Protein AF-A0A552Q6B4-F1 (afdb_monomer_lite)

pLDDT: mean 90.65, std 6.98, range [64.62, 97.31]

Structure (mmCIF, N/CA/C/O backbone):
data_AF-A0A552Q6B4-F1
#
_entry.id   AF-A0A552Q6B4-F1
#
loop_
_atom_site.group_PDB
_atom_site.id
_atom_site.type_symbol
_atom_site.label_atom_id
_atom_site.label_alt_id
_atom_site.label_comp_id
_atom_site.label_asym_id
_atom_site.label_entity_id
_atom_site.label_seq_id
_atom_site.pdbx_PDB_ins_code
_atom_site.Cartn_x
_atom_site.Cartn_y
_atom_site.Cartn_z
_atom_site.occupancy
_atom_site.B_iso_or_equiv
_atom_site.auth_seq_id
_atom_site.auth_comp_id
_atom_site.auth_asym_id
_atom_site.auth_atom_id
_atom_site.pdbx_PDB_model_num
ATOM 1 N N . MET A 1 1 ? -0.897 -23.228 25.468 1.00 64.62 1 MET A N 1
ATOM 2 C CA . MET A 1 1 ? -0.376 -21.957 24.921 1.00 64.62 1 MET A CA 1
ATOM 3 C C . MET A 1 1 ? -1.375 -20.873 25.272 1.00 64.62 1 MET A C 1
ATOM 5 O O . MET A 1 1 ? -2.518 -20.987 24.855 1.00 64.62 1 MET A O 1
ATOM 9 N N . ILE A 1 2 ? -0.991 -19.901 26.097 1.00 69.81 2 ILE A N 1
ATOM 10 C CA . ILE A 1 2 ? -1.853 -18.754 26.408 1.00 69.81 2 ILE A CA 1
ATOM 11 C C . ILE A 1 2 ? -1.588 -17.708 25.322 1.00 69.81 2 ILE A C 1
ATOM 13 O O . ILE A 1 2 ? -0.449 -17.273 25.173 1.00 69.81 2 ILE A O 1
ATOM 17 N N . VAL A 1 3 ? -2.610 -17.353 24.541 1.00 74.62 3 VAL A N 1
ATOM 18 C CA . VAL A 1 3 ? -2.548 -16.253 23.568 1.00 74.62 3 VAL A CA 1
ATOM 19 C C . VAL A 1 3 ? -3.280 -15.067 24.175 1.00 74.62 3 VAL A C 1
ATOM 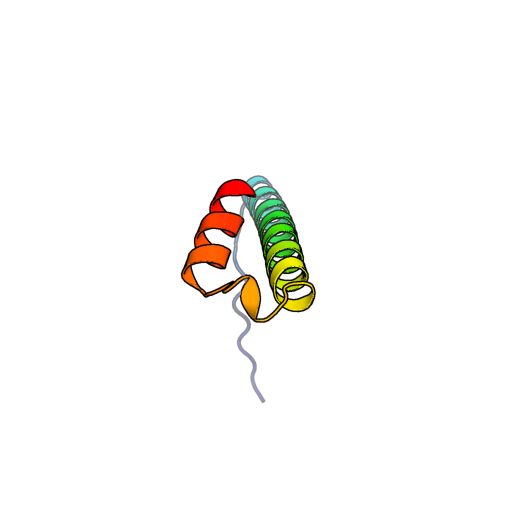21 O O . VAL A 1 3 ? -4.465 -15.159 24.487 1.00 74.62 3 VAL A O 1
ATOM 24 N N . LEU A 1 4 ? -2.562 -13.964 24.372 1.00 79.62 4 LEU A N 1
ATOM 25 C CA . LEU A 1 4 ? -3.147 -12.694 24.782 1.00 79.62 4 LEU A CA 1
ATOM 26 C C . LEU A 1 4 ? -3.464 -11.894 23.517 1.00 79.62 4 LEU A C 1
ATOM 28 O O . LEU A 1 4 ? -2.567 -11.332 22.893 1.00 79.62 4 LEU A O 1
ATOM 32 N N . GLU A 1 5 ? -4.735 -11.873 23.121 1.00 82.56 5 GLU A N 1
ATOM 33 C CA . GLU A 1 5 ? -5.202 -11.027 22.023 1.00 82.56 5 GLU A CA 1
ATOM 34 C C . GLU A 1 5 ? -5.624 -9.663 22.563 1.00 82.56 5 GLU A C 1
ATOM 36 O O . GLU A 1 5 ? -6.592 -9.550 23.317 1.00 82.56 5 GLU A O 1
ATOM 41 N N . MET A 1 6 ? -4.928 -8.610 22.138 1.00 81.50 6 MET A N 1
ATOM 42 C CA . MET A 1 6 ? -5.388 -7.240 22.339 1.00 81.50 6 MET A CA 1
ATOM 43 C C . MET A 1 6 ? -6.011 -6.737 21.040 1.00 81.50 6 MET A C 1
ATOM 45 O O . MET A 1 6 ? -5.340 -6.643 20.012 1.00 81.50 6 MET A O 1
ATOM 49 N N . ARG A 1 7 ? -7.311 -6.433 21.076 1.00 82.88 7 ARG A N 1
ATOM 50 C CA . ARG A 1 7 ? -8.043 -5.885 19.928 1.00 82.88 7 ARG A CA 1
ATOM 51 C C . ARG A 1 7 ? -8.024 -4.365 19.973 1.00 82.88 7 ARG A C 1
ATOM 53 O O . ARG A 1 7 ? -8.096 -3.771 21.047 1.00 82.88 7 ARG A O 1
ATOM 60 N N . ALA A 1 8 ? -7.961 -3.736 18.804 1.00 84.88 8 ALA A N 1
ATOM 61 C CA . ALA A 1 8 ? -8.120 -2.293 18.706 1.00 84.88 8 ALA A CA 1
ATOM 62 C C . ALA A 1 8 ? -9.549 -1.907 19.121 1.00 84.88 8 ALA A C 1
ATOM 64 O O . ALA A 1 8 ? -10.522 -2.402 18.552 1.00 84.88 8 ALA A O 1
ATOM 65 N N . VAL A 1 9 ? -9.678 -1.027 20.114 1.00 91.44 9 VAL A N 1
ATOM 66 C CA . VAL A 1 9 ? -10.968 -0.455 20.516 1.00 91.44 9 VAL A CA 1
ATOM 67 C C . VAL A 1 9 ? -11.168 0.828 19.722 1.00 91.44 9 VAL A C 1
ATOM 69 O O . VAL A 1 9 ? -10.482 1.822 19.954 1.00 91.44 9 VAL A O 1
ATOM 72 N N . VAL A 1 10 ? -12.081 0.792 18.756 1.00 92.31 10 VAL A N 1
ATOM 73 C CA . VAL A 1 10 ? -12.320 1.892 17.814 1.00 92.31 10 VAL A CA 1
ATOM 74 C C . VAL A 1 10 ? -13.799 2.259 17.769 1.00 92.31 10 VAL A C 1
ATOM 76 O O . VAL A 1 10 ? -14.674 1.419 17.972 1.00 92.31 10 VAL A O 1
ATOM 79 N N . LYS A 1 11 ? -14.095 3.529 17.485 1.00 96.00 11 LYS A N 1
A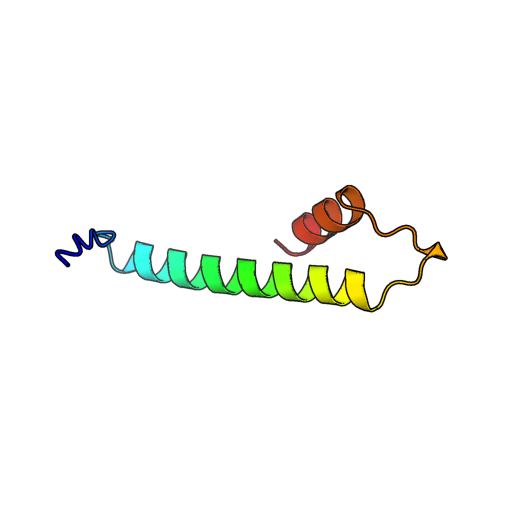TOM 80 C CA . LYS A 1 11 ? -15.466 3.976 17.198 1.00 96.00 11 LYS A CA 1
ATOM 81 C C . LYS A 1 11 ? -15.926 3.418 15.839 1.00 96.00 11 LYS A C 1
ATOM 83 O O . LYS A 1 11 ? -15.083 3.207 14.966 1.00 96.00 11 LYS A O 1
ATOM 88 N N . PRO A 1 12 ? -17.240 3.269 15.587 1.00 94.31 12 PRO A N 1
ATOM 89 C CA . PRO A 1 12 ? -17.745 2.772 14.300 1.00 94.31 12 PRO A CA 1
ATOM 90 C C . PRO A 1 12 ? -17.235 3.551 13.073 1.00 94.31 12 PRO A C 1
ATOM 92 O O . PRO A 1 12 ? -16.909 2.958 12.044 1.00 94.31 12 PRO A O 1
ATOM 95 N N . SER A 1 13 ? -17.086 4.875 13.195 1.00 95.56 13 SER A N 1
ATOM 96 C CA . SER A 1 13 ? -16.519 5.722 12.135 1.00 95.56 13 SER A CA 1
ATOM 97 C C . SER A 1 13 ? -15.042 5.428 11.860 1.00 95.56 13 SER A C 1
ATOM 99 O O . SER A 1 13 ? -14.618 5.420 10.709 1.00 95.56 13 SER A O 1
ATOM 101 N N . GLN A 1 14 ? -14.263 5.140 12.904 1.00 94.62 14 GLN A N 1
ATOM 102 C CA . GLN A 1 14 ? -12.855 4.763 12.781 1.00 94.62 14 GLN A CA 1
ATOM 103 C C . GLN A 1 14 ? -12.710 3.366 12.175 1.00 94.62 14 GLN A C 1
ATOM 105 O O . GLN A 1 14 ? -11.837 3.172 11.341 1.00 94.62 14 GLN A O 1
ATOM 110 N N . CYS A 1 15 ? -13.584 2.422 12.539 1.00 95.06 15 CYS A N 1
ATOM 111 C CA . CYS A 1 15 ? -13.625 1.092 11.926 1.00 95.06 15 CYS A CA 1
ATOM 112 C C . CYS A 1 15 ? -13.834 1.196 10.409 1.00 95.06 15 CYS A C 1
ATOM 114 O O . CYS A 1 15 ? -13.048 0.656 9.641 1.00 95.06 15 CYS A O 1
ATOM 116 N N . SER A 1 16 ? -14.821 1.994 9.989 1.00 96.06 16 SER A N 1
ATOM 117 C CA . SER A 1 16 ? -15.111 2.219 8.566 1.00 96.06 16 SER A CA 1
ATOM 118 C C . SER A 1 16 ? -13.935 2.880 7.837 1.00 96.06 16 SER A C 1
ATOM 120 O O . SER A 1 16 ? -13.576 2.473 6.737 1.00 96.06 16 SER A O 1
ATOM 122 N N . ALA A 1 17 ? -13.293 3.875 8.461 1.00 96.06 17 ALA A N 1
ATOM 123 C CA . ALA A 1 17 ? -12.117 4.531 7.890 1.00 96.06 17 ALA A CA 1
ATOM 124 C C . ALA A 1 17 ? -10.914 3.579 7.762 1.00 96.06 17 ALA A C 1
ATOM 126 O O . ALA A 1 17 ? -10.176 3.652 6.782 1.00 96.06 17 ALA A O 1
ATOM 127 N N . ILE A 1 18 ? -10.722 2.679 8.732 1.00 96.12 18 ILE A N 1
ATOM 128 C CA . ILE A 1 18 ? -9.676 1.651 8.690 1.00 96.12 18 ILE A CA 1
ATOM 129 C C . ILE A 1 18 ? -9.959 0.653 7.566 1.00 96.12 18 ILE A C 1
ATOM 131 O O . ILE A 1 18 ? -9.050 0.352 6.797 1.00 96.12 18 ILE A O 1
ATOM 135 N N . ASP A 1 19 ? -11.197 0.176 7.433 1.00 96.12 19 ASP A N 1
ATOM 136 C CA . ASP A 1 19 ? -11.573 -0.768 6.378 1.00 96.12 19 ASP A CA 1
ATOM 137 C C . ASP A 1 19 ? -11.345 -0.175 4.981 1.00 96.12 19 ASP A C 1
ATOM 139 O O . ASP A 1 19 ? -10.759 -0.829 4.113 1.00 96.12 19 ASP A O 1
ATOM 143 N N . GLU A 1 20 ? -11.723 1.088 4.775 1.00 96.81 20 GLU A N 1
ATOM 144 C CA . GLU A 1 20 ? -11.458 1.800 3.523 1.00 96.81 20 GLU A CA 1
ATOM 145 C C . GLU A 1 20 ? -9.958 2.019 3.292 1.00 96.81 20 GLU A C 1
ATOM 147 O O . GLU A 1 20 ? -9.459 1.758 2.198 1.00 96.81 20 GLU A O 1
ATOM 152 N N . ALA A 1 21 ? -9.195 2.392 4.324 1.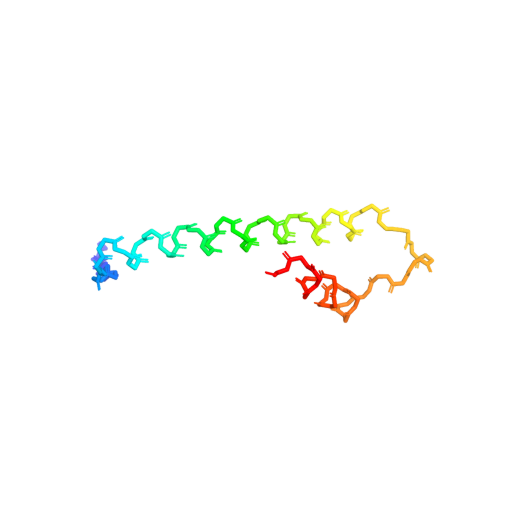00 96.69 21 ALA A N 1
ATOM 153 C CA . ALA A 1 21 ? -7.743 2.517 4.212 1.00 96.69 21 ALA A CA 1
ATOM 154 C C . ALA A 1 21 ? -7.076 1.182 3.833 1.00 96.69 21 ALA A C 1
ATOM 156 O O . ALA A 1 21 ? -6.193 1.153 2.973 1.00 96.69 21 ALA A O 1
ATOM 157 N N . ILE A 1 22 ? -7.519 0.064 4.419 1.00 96.81 22 ILE A N 1
ATOM 158 C CA . ILE A 1 22 ? -7.023 -1.277 4.085 1.00 96.81 22 ILE A CA 1
ATOM 159 C C . ILE A 1 22 ? -7.325 -1.604 2.620 1.00 96.81 22 ILE A C 1
ATOM 161 O O . ILE A 1 22 ? -6.427 -2.061 1.908 1.00 96.81 22 ILE A O 1
ATOM 165 N N . ARG A 1 23 ? -8.553 -1.350 2.150 1.00 97.25 23 ARG A N 1
ATOM 166 C CA . ARG A 1 23 ? -8.946 -1.579 0.748 1.00 97.25 23 ARG A CA 1
ATOM 167 C C . ARG A 1 23 ? -8.096 -0.759 -0.218 1.00 97.25 23 ARG A C 1
ATOM 169 O O . ARG A 1 23 ? -7.565 -1.315 -1.181 1.00 97.25 23 ARG A O 1
ATOM 176 N N . THR A 1 24 ? -7.897 0.524 0.072 1.00 96.94 24 THR A N 1
ATOM 177 C CA . THR A 1 24 ? -7.070 1.423 -0.742 1.00 96.94 24 THR A CA 1
ATOM 178 C C . THR A 1 24 ? -5.618 0.954 -0.795 1.00 96.94 24 THR A C 1
ATOM 180 O O . THR A 1 24 ? -5.052 0.809 -1.879 1.00 96.94 24 THR A O 1
ATOM 183 N N . VAL A 1 25 ? -5.014 0.603 0.345 1.00 96.44 25 VAL A N 1
ATOM 184 C CA . VAL A 1 25 ? -3.629 0.102 0.380 1.00 96.44 25 VAL A CA 1
ATOM 185 C C . VAL A 1 25 ? -3.493 -1.229 -0.363 1.00 96.44 25 VAL A C 1
ATOM 187 O O . VAL A 1 25 ? -2.515 -1.432 -1.085 1.00 96.44 25 VAL A O 1
ATOM 190 N N . GLN A 1 26 ? -4.468 -2.133 -0.238 1.00 96.88 26 GLN A N 1
ATOM 191 C CA . GLN A 1 26 ? -4.482 -3.383 -1.002 1.00 96.88 26 GLN A CA 1
ATOM 192 C C . GLN A 1 26 ? -4.555 -3.120 -2.509 1.00 96.88 26 GLN A C 1
ATOM 194 O O . GLN A 1 26 ? -3.809 -3.746 -3.264 1.00 96.88 26 GLN A O 1
ATOM 199 N N . PHE A 1 27 ? -5.395 -2.179 -2.948 1.00 97.31 27 PHE A N 1
ATOM 200 C CA . PHE A 1 27 ? -5.483 -1.771 -4.348 1.00 97.31 27 PHE A CA 1
ATOM 201 C C . PHE A 1 27 ? -4.148 -1.224 -4.866 1.00 97.31 27 PHE A C 1
ATOM 203 O O . PHE A 1 27 ? -3.619 -1.748 -5.852 1.00 97.31 27 PHE A O 1
ATOM 210 N N . ILE A 1 28 ? -3.570 -0.236 -4.173 1.00 96.31 28 ILE A N 1
ATOM 211 C CA . ILE A 1 28 ? -2.296 0.394 -4.551 1.00 96.31 28 ILE A CA 1
ATOM 212 C C . ILE A 1 28 ? -1.192 -0.661 -4.639 1.00 96.31 28 ILE A C 1
ATOM 214 O O . ILE A 1 28 ? -0.490 -0.751 -5.647 1.00 96.31 28 ILE A O 1
ATOM 218 N N . ARG A 1 29 ? -1.078 -1.520 -3.617 1.00 95.12 29 ARG A N 1
ATOM 219 C CA . ARG A 1 29 ? -0.086 -2.599 -3.584 1.00 95.12 29 ARG A CA 1
ATOM 220 C C . ARG A 1 29 ? -0.265 -3.558 -4.755 1.00 95.12 29 ARG A C 1
ATOM 222 O O . ARG A 1 29 ? 0.713 -3.888 -5.418 1.00 95.12 29 ARG A O 1
ATOM 229 N N . ASN A 1 30 ? -1.491 -4.004 -5.025 1.00 96.44 30 ASN A N 1
ATOM 230 C CA . ASN A 1 30 ? -1.757 -4.950 -6.108 1.00 96.44 30 ASN A CA 1
ATOM 231 C C . ASN A 1 30 ? -1.421 -4.341 -7.478 1.00 96.44 30 ASN A C 1
ATOM 233 O O . ASN A 1 30 ? -0.861 -5.030 -8.329 1.00 96.44 30 ASN A O 1
ATOM 237 N N . LYS A 1 31 ? -1.698 -3.047 -7.682 1.00 95.38 31 LYS A N 1
ATOM 238 C CA . LYS A 1 31 ? -1.311 -2.324 -8.900 1.00 95.38 31 LYS A CA 1
ATOM 239 C C . LYS A 1 31 ? 0.202 -2.177 -9.028 1.00 95.38 31 LYS A C 1
ATOM 241 O O . LYS A 1 31 ? 0.736 -2.473 -10.093 1.00 95.38 31 LYS A O 1
ATOM 246 N N . ALA A 1 32 ? 0.895 -1.783 -7.960 1.00 94.38 32 ALA A N 1
ATOM 247 C CA . ALA A 1 32 ? 2.351 -1.651 -7.960 1.00 94.38 32 ALA A CA 1
ATOM 248 C C . ALA A 1 32 ? 3.050 -2.995 -8.227 1.00 94.38 32 ALA A C 1
ATOM 250 O O . ALA A 1 32 ? 3.978 -3.062 -9.030 1.00 94.38 32 ALA A O 1
ATOM 251 N N . LEU A 1 33 ? 2.565 -4.082 -7.619 1.00 93.56 33 LEU A N 1
ATOM 252 C CA . LEU A 1 33 ? 3.068 -5.431 -7.884 1.00 93.56 33 LEU A CA 1
ATOM 253 C C . LEU A 1 33 ? 2.810 -5.859 -9.327 1.00 93.56 33 LEU A C 1
ATOM 255 O O . LEU A 1 33 ? 3.696 -6.429 -9.956 1.00 93.56 33 LEU A O 1
ATOM 259 N N . ARG A 1 34 ? 1.620 -5.574 -9.870 1.00 95.19 34 ARG A N 1
ATOM 260 C CA . ARG A 1 34 ? 1.305 -5.893 -11.265 1.00 95.19 34 ARG A CA 1
ATOM 261 C C . ARG A 1 34 ? 2.228 -5.153 -12.230 1.00 95.19 34 ARG A C 1
ATOM 263 O O . ARG A 1 34 ? 2.788 -5.790 -13.112 1.00 95.19 34 ARG A O 1
ATOM 270 N N . LEU A 1 35 ? 2.442 -3.856 -12.004 1.00 93.31 35 LEU A N 1
ATOM 271 C CA . LEU A 1 35 ? 3.390 -3.050 -12.773 1.00 93.31 35 LEU A CA 1
ATOM 272 C C . LEU A 1 35 ? 4.799 -3.652 -12.733 1.00 93.31 35 LEU A C 1
ATOM 274 O O . LEU A 1 35 ? 5.445 -3.750 -13.766 1.00 93.31 35 LEU A O 1
ATOM 278 N N . TRP A 1 36 ? 5.264 -4.083 -11.558 1.00 92.38 36 TRP A N 1
ATOM 279 C CA . TRP A 1 36 ? 6.585 -4.694 -11.421 1.00 92.38 36 TRP A CA 1
ATOM 280 C C . TRP A 1 36 ? 6.703 -6.042 -12.144 1.00 92.38 36 TRP A C 1
ATOM 282 O O . TRP A 1 36 ? 7.729 -6.308 -12.761 1.00 92.38 36 TRP A O 1
ATOM 292 N N . MET A 1 37 ? 5.662 -6.879 -12.093 1.00 92.88 37 MET A N 1
ATOM 293 C CA . MET A 1 37 ? 5.650 -8.182 -12.771 1.00 92.88 37 MET A CA 1
ATOM 294 C C . MET A 1 37 ? 5.578 -8.064 -14.296 1.00 92.88 37 MET A C 1
ATOM 296 O O . MET A 1 37 ? 6.181 -8.876 -14.992 1.00 92.88 37 MET A O 1
ATOM 300 N N . ASP A 1 38 ? 4.827 -7.086 -14.808 1.00 94.31 38 ASP A N 1
ATOM 301 C CA . ASP A 1 38 ? 4.645 -6.888 -16.250 1.00 94.31 38 ASP A CA 1
ATOM 302 C C . ASP A 1 38 ? 5.806 -6.100 -16.892 1.00 94.31 38 ASP A C 1
ATOM 304 O O . ASP A 1 38 ? 5.945 -6.093 -18.116 1.00 94.31 38 ASP A O 1
ATOM 308 N N . ALA A 1 39 ? 6.639 -5.433 -16.088 1.00 91.50 39 ALA A N 1
ATOM 309 C CA . ALA A 1 39 ? 7.751 -4.625 -16.573 1.00 91.50 39 ALA A CA 1
ATOM 310 C C . ALA A 1 39 ? 8.902 -5.472 -17.125 1.00 91.50 39 ALA A C 1
ATOM 312 O O . ALA A 1 39 ? 9.313 -6.483 -16.547 1.00 91.50 39 ALA A O 1
ATOM 313 N N . LYS A 1 40 ? 9.486 -5.010 -18.231 1.00 89.88 40 LYS A N 1
ATOM 314 C CA . LYS A 1 40 ? 10.701 -5.597 -18.792 1.00 89.88 40 LYS A CA 1
ATOM 315 C C . LYS A 1 40 ? 11.931 -5.081 -18.057 1.00 89.88 40 LYS A C 1
ATOM 317 O O . LYS A 1 40 ? 11.921 -4.050 -17.386 1.00 89.88 40 LYS A O 1
ATOM 322 N N . ARG A 1 41 ? 13.051 -5.783 -18.234 1.00 79.69 41 ARG A N 1
ATOM 323 C CA . ARG A 1 41 ? 14.326 -5.404 -17.611 1.00 79.69 41 ARG A CA 1
ATOM 324 C C . ARG A 1 41 ? 14.837 -4.049 -18.116 1.00 79.69 41 ARG A C 1
ATOM 326 O O . ARG A 1 41 ? 15.526 -3.349 -17.375 1.00 79.69 41 ARG A O 1
ATOM 333 N N . GLU A 1 42 ? 14.473 -3.666 -19.340 1.00 84.44 42 GLU A N 1
ATOM 334 C CA . GLU A 1 42 ? 14.819 -2.370 -19.933 1.00 84.44 42 GLU A CA 1
ATOM 335 C C . GLU A 1 42 ? 14.055 -1.191 -19.307 1.00 84.44 42 GLU A C 1
ATOM 337 O O . GLU A 1 42 ? 14.581 -0.078 -19.298 1.00 84.44 42 GLU A O 1
ATOM 342 N N . ASP A 1 43 ? 12.871 -1.435 -18.729 1.00 85.62 43 ASP A N 1
ATOM 343 C CA . ASP A 1 43 ? 12.011 -0.398 -18.136 1.00 85.62 43 ASP A CA 1
ATOM 344 C C . ASP A 1 43 ? 12.576 0.149 -16.816 1.00 85.62 43 ASP A C 1
ATOM 346 O O . ASP A 1 43 ? 12.122 1.179 -16.320 1.00 85.62 43 ASP A O 1
ATOM 350 N N . LYS A 1 44 ? 13.583 -0.532 -16.242 1.00 84.88 44 LYS A N 1
ATOM 351 C CA . LYS A 1 44 ? 14.296 -0.132 -15.016 1.00 84.88 44 LYS A CA 1
ATOM 352 C C . LYS A 1 44 ? 13.349 0.235 -13.863 1.00 84.88 44 LYS A C 1
ATOM 354 O O . LYS A 1 44 ? 13.640 1.146 -13.090 1.00 84.88 44 LYS A O 1
ATOM 359 N N . ILE A 1 45 ? 12.235 -0.493 -13.723 1.00 90.00 45 ILE A N 1
ATOM 360 C CA . ILE A 1 45 ? 11.315 -0.326 -12.594 1.00 90.00 45 ILE A CA 1
ATOM 361 C C . ILE A 1 45 ? 12.040 -0.728 -11.307 1.00 90.00 45 ILE A C 1
ATOM 363 O O . ILE A 1 45 ? 12.270 -1.905 -11.029 1.00 90.00 45 ILE A O 1
ATOM 367 N N . ASP A 1 46 ? 12.398 0.278 -10.520 1.00 87.69 46 ASP A N 1
ATOM 368 C CA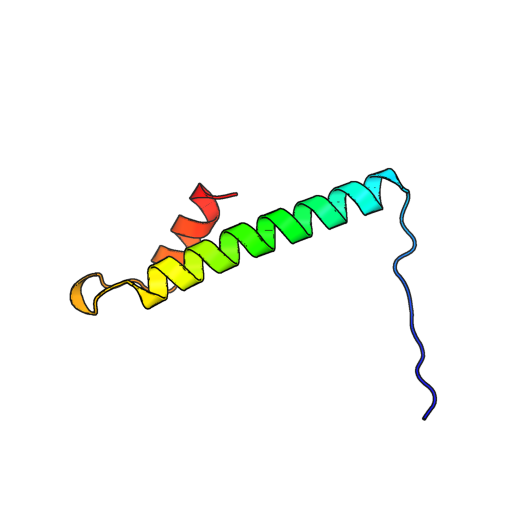 . ASP A 1 46 ? 13.066 0.133 -9.236 1.00 87.69 46 ASP A CA 1
ATOM 369 C C . ASP A 1 46 ? 12.149 0.537 -8.068 1.00 87.69 46 ASP A C 1
ATOM 371 O O . ASP A 1 46 ? 10.995 0.946 -8.235 1.00 87.69 46 ASP A O 1
ATOM 375 N N . LYS A 1 47 ? 12.673 0.439 -6.843 1.00 88.25 47 LYS A N 1
ATOM 376 C CA . LYS A 1 47 ? 11.927 0.789 -5.625 1.00 88.25 47 LYS A CA 1
ATOM 377 C C . LYS A 1 47 ? 11.435 2.244 -5.607 1.00 88.25 47 LYS A C 1
ATOM 379 O O . LYS A 1 47 ? 10.384 2.519 -5.034 1.00 88.25 47 LYS A O 1
ATOM 384 N N . TYR A 1 48 ? 12.169 3.171 -6.226 1.00 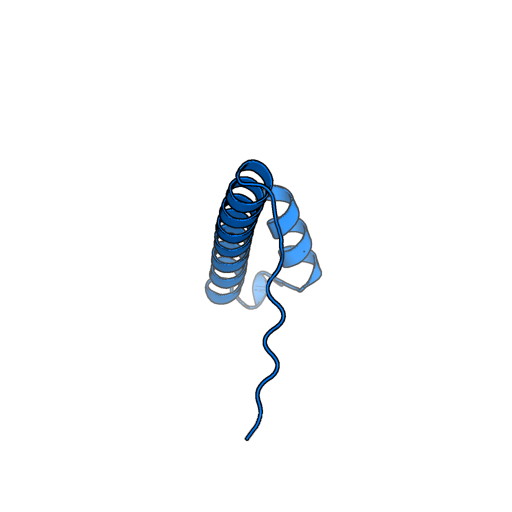91.81 48 TYR A N 1
ATOM 385 C CA . TYR A 1 48 ? 11.798 4.588 -6.266 1.00 91.81 48 TYR A CA 1
ATOM 386 C C . TYR A 1 48 ? 10.681 4.842 -7.279 1.00 91.81 48 TYR A C 1
ATOM 388 O O . TYR A 1 48 ? 9.774 5.629 -7.013 1.00 91.81 48 TYR A O 1
ATOM 396 N N . SER A 1 49 ? 10.710 4.136 -8.406 1.00 90.06 49 SER A N 1
ATOM 397 C CA . SER A 1 49 ? 9.665 4.168 -9.429 1.00 90.06 49 SER A CA 1
ATOM 398 C C . SER A 1 49 ? 8.346 3.627 -8.880 1.00 90.06 49 SER A C 1
ATOM 400 O O . SER A 1 49 ? 7.307 4.268 -9.027 1.00 90.06 49 SER A O 1
ATOM 402 N N . LEU A 1 50 ? 8.397 2.508 -8.148 1.00 91.56 50 LEU A N 1
ATOM 403 C CA . LEU A 1 50 ? 7.227 1.953 -7.464 1.00 91.56 50 LEU A CA 1
ATOM 404 C C . LEU A 1 50 ? 6.700 2.884 -6.366 1.00 91.56 50 LEU A C 1
ATOM 406 O O . LEU A 1 50 ? 5.492 3.054 -6.252 1.00 91.56 50 LEU A O 1
ATOM 410 N N . ASN A 1 51 ? 7.574 3.537 -5.593 1.00 92.06 51 ASN A N 1
ATOM 411 C CA . ASN A 1 51 ? 7.148 4.508 -4.583 1.00 92.06 51 ASN A CA 1
ATOM 412 C C . ASN A 1 51 ? 6.416 5.712 -5.205 1.00 92.06 51 ASN A C 1
ATOM 414 O O . ASN A 1 51 ? 5.336 6.072 -4.738 1.00 92.06 51 ASN A O 1
ATOM 418 N N . LYS A 1 52 ? 6.952 6.278 -6.296 1.00 92.50 52 LYS A N 1
ATOM 419 C CA . LYS A 1 52 ? 6.282 7.345 -7.058 1.00 92.50 52 LYS A CA 1
ATOM 420 C C . LYS A 1 52 ? 4.939 6.880 -7.614 1.00 92.50 52 LYS A C 1
ATOM 422 O O . LYS A 1 52 ? 3.963 7.615 -7.533 1.00 92.50 52 LYS A O 1
ATOM 427 N N . TYR A 1 53 ? 4.878 5.658 -8.139 1.00 92.94 53 TYR A N 1
ATOM 428 C CA . TYR A 1 53 ? 3.640 5.078 -8.652 1.00 92.94 53 TYR A CA 1
ATOM 429 C C . TYR A 1 53 ? 2.581 4.906 -7.554 1.00 92.94 53 TYR A C 1
ATOM 431 O O . TYR A 1 53 ? 1.426 5.262 -7.762 1.00 92.94 53 TYR A O 1
ATOM 439 N N . CYS A 1 54 ? 2.972 4.455 -6.358 1.00 92.31 54 CYS A N 1
ATOM 440 C CA . CYS A 1 54 ? 2.070 4.392 -5.209 1.00 92.31 54 CYS A CA 1
ATOM 441 C C . CYS A 1 54 ? 1.512 5.770 -4.825 1.00 92.31 54 CYS A C 1
ATOM 443 O O . CYS A 1 54 ? 0.339 5.856 -4.484 1.00 92.31 54 CYS A O 1
ATOM 445 N N . ALA A 1 55 ? 2.317 6.835 -4.912 1.00 91.69 55 ALA A N 1
ATOM 446 C CA . ALA A 1 55 ? 1.874 8.199 -4.614 1.00 91.69 55 ALA A CA 1
ATOM 447 C C . ALA A 1 55 ? 0.875 8.762 -5.642 1.00 91.69 55 ALA A C 1
ATOM 449 O O . ALA A 1 55 ? 0.080 9.623 -5.296 1.00 91.69 55 ALA A O 1
ATOM 450 N N . VAL A 1 56 ? 0.899 8.280 -6.890 1.00 93.00 56 VAL A N 1
ATOM 451 C CA . VAL A 1 56 ? -0.088 8.653 -7.923 1.00 93.00 56 VAL A CA 1
ATOM 452 C C . VAL A 1 56 ? -1.436 7.954 -7.704 1.00 93.00 56 VAL A C 1
ATOM 454 O O . VAL A 1 56 ? -2.465 8.454 -8.147 1.00 93.00 56 VAL A O 1
ATOM 457 N N . LEU A 1 57 ? -1.435 6.784 -7.058 1.00 89.81 57 LEU A N 1
ATOM 458 C CA . 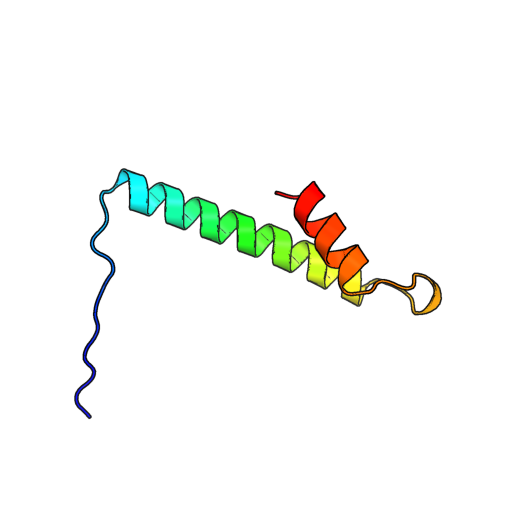LEU A 1 57 ? -2.630 5.965 -6.834 1.00 89.81 57 LEU A CA 1
ATOM 459 C C . LEU A 1 57 ? -3.330 6.218 -5.486 1.00 89.81 57 LEU A C 1
ATOM 461 O O . LEU A 1 57 ? -4.413 5.668 -5.283 1.00 89.81 57 LEU A O 1
ATOM 465 N N . ALA A 1 58 ? -2.692 6.952 -4.571 1.00 79.56 58 ALA A N 1
ATOM 466 C CA . ALA A 1 58 ? -3.195 7.276 -3.234 1.00 79.56 58 ALA A CA 1
ATOM 467 C C . ALA A 1 58 ? -4.038 8.555 -3.244 1.00 79.56 58 ALA A C 1
ATOM 469 O O . ALA A 1 58 ? -5.034 8.581 -2.488 1.00 79.56 58 ALA A O 1
#

Secondary structure (DSSP, 8-state):
----PPPP---HHHHHHHHHHHHHHHHHHHHHHHHHHH--GGG---HHHHHHHHHHH-

Foldseek 3Di:
DDDDDDDDDDDPVVVVVVVVVVVLVVVLVVVLVVCVVPDDPVNVDDPVNSVVSSVVSD

Organism: NCBI:txid2486223

Sequence (58 aa):
MIVLEMRAVVKPSQCSAIDEAIRTVQFIRNKALRLWMDAKREDKIDKYSLNKYCAVLA

Radius of gyration: 17.03 Å; chains: 1; bounding box: 33×31×46 Å